Protein AF-A0A5C7ES88-F1 (afdb_monomer)

Foldseek 3Di:
DPPPPPCLLVPDPVNLVVLVVVLVVLVVVLQCVQCVNVVRDNPDPVCVVVVVVNVVSVVSSVSSVVSVVVVVVVVVVVVD

Secondary structure (DSSP, 8-state):
------TTTS--HHHHHHHHHHHHHHHHHHHHHHTTTTTS-TT-GGGHHHHHHHHHHHHHHHHHHHHHHHHHHHHHHTT-

Radius of gyration: 17.01 Å; Cα contacts (8 Å, |Δi|>4): 42; chains: 1; bounding box: 37×34×47 Å

Mean predicted aligned error: 7.89 Å

Solvent-accessible surface area (backbone atoms only — not comparable to full-atom values): 4614 Å² total; per-residue (Å²): 129,82,76,80,69,56,57,60,70,62,42,49,75,65,54,47,53,52,51,50,53,52,48,53,53,50,52,52,53,49,51,37,65,53,8,69,74,72,77,45,71,68,83,44,77,93,42,50,66,59,51,51,53,51,53,54,51,51,54,54,48,50,48,33,49,50,34,37,52,52,51,52,52,55,58,52,61,74,74,111

Nearest PDB structures (foldseek):
  4zwr-assembly1_G  TM=3.923E-01  e=4.768E+00  Tequatrovirus T4

Structure (mmCIF, N/CA/C/O backbone):
data_AF-A0A5C7ES88-F1
#
_entry.id   AF-A0A5C7ES88-F1
#
loop_
_atom_site.group_PDB
_atom_site.id
_atom_site.type_symbol
_atom_site.label_atom_id
_atom_site.label_alt_id
_atom_site.label_comp_id
_atom_site.label_asym_id
_atom_site.label_entity_id
_atom_site.label_seq_id
_atom_site.pdbx_PDB_ins_code
_atom_site.Cartn_x
_atom_site.Cartn_y
_atom_site.Cartn_z
_atom_site.occupancy
_atom_site.B_iso_or_equiv
_atom_site.auth_seq_id
_atom_site.auth_comp_id
_atom_site.auth_asym_id
_atom_site.auth_atom_id
_atom_site.pdbx_PDB_model_num
ATOM 1 N N . MET A 1 1 ? 1.309 21.512 -25.216 1.00 34.88 1 MET A N 1
ATOM 2 C CA . MET A 1 1 ? 0.670 20.797 -24.088 1.00 34.88 1 MET A CA 1
ATOM 3 C C . MET A 1 1 ? 1.510 19.569 -23.775 1.00 34.88 1 MET A C 1
ATOM 5 O O . MET A 1 1 ? 1.687 18.745 -24.664 1.00 34.88 1 MET A O 1
ATOM 9 N N . LYS A 1 2 ? 2.120 19.485 -22.583 1.00 39.66 2 LYS A N 1
ATOM 10 C CA . LYS A 1 2 ? 2.895 18.299 -22.182 1.00 39.66 2 LYS A CA 1
ATOM 11 C C . LYS A 1 2 ? 1.936 17.110 -22.172 1.00 39.66 2 LYS A C 1
ATOM 13 O O . LYS A 1 2 ? 0.931 17.157 -21.469 1.00 39.66 2 LYS A O 1
ATOM 18 N N . LYS A 1 3 ? 2.220 16.094 -22.988 1.00 45.97 3 LYS A N 1
ATOM 19 C CA . LYS A 1 3 ? 1.508 14.814 -22.973 1.00 45.97 3 LYS A CA 1
ATOM 20 C C . LYS A 1 3 ? 1.518 14.346 -21.518 1.00 45.97 3 LYS A C 1
ATOM 22 O O . LYS A 1 3 ? 2.598 14.167 -20.960 1.00 45.97 3 LYS A O 1
ATOM 27 N N . LEU A 1 4 ? 0.350 14.257 -20.885 1.00 51.59 4 LEU A N 1
ATOM 28 C CA . LEU A 1 4 ? 0.196 13.602 -19.589 1.00 51.59 4 LEU A CA 1
ATOM 29 C C . LEU A 1 4 ? 0.557 12.137 -19.835 1.00 51.59 4 LEU A C 1
ATOM 31 O O . LEU A 1 4 ? -0.293 11.327 -20.190 1.00 51.59 4 LEU A O 1
ATOM 35 N N . GLU A 1 5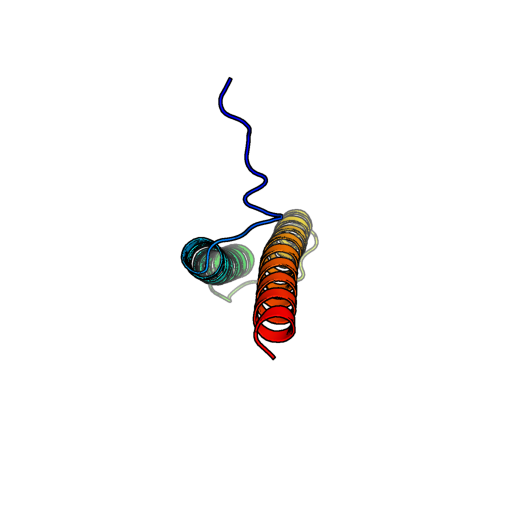 ? 1.851 11.815 -19.796 1.00 57.16 5 GLU A N 1
ATOM 36 C CA . GLU A 1 5 ? 2.305 10.433 -19.743 1.00 57.16 5 GLU A CA 1
ATOM 37 C C . GLU A 1 5 ? 1.520 9.785 -18.610 1.00 57.16 5 GLU A C 1
ATOM 39 O O . GLU A 1 5 ? 1.537 10.302 -17.504 1.00 57.16 5 GLU A O 1
ATOM 44 N N . ASN A 1 6 ? 0.759 8.722 -18.865 1.00 65.69 6 ASN A N 1
ATOM 45 C CA . ASN A 1 6 ? -0.013 8.071 -17.812 1.00 65.69 6 ASN A CA 1
ATOM 46 C C . ASN A 1 6 ? 0.964 7.439 -16.808 1.00 65.69 6 ASN A C 1
ATOM 48 O O . ASN A 1 6 ? 1.363 6.287 -16.971 1.00 65.69 6 ASN A O 1
ATOM 52 N N . TRP A 1 7 ? 1.331 8.173 -15.751 1.00 66.44 7 TRP A N 1
ATOM 53 C CA . TRP A 1 7 ? 2.204 7.715 -14.656 1.00 66.44 7 TRP A CA 1
ATOM 54 C C . TRP A 1 7 ? 1.662 6.443 -13.991 1.00 66.44 7 TRP A C 1
ATOM 56 O O . TRP A 1 7 ? 2.423 5.648 -13.449 1.00 66.44 7 TRP A O 1
ATOM 66 N N . VAL A 1 8 ? 0.347 6.229 -14.090 1.00 64.88 8 VAL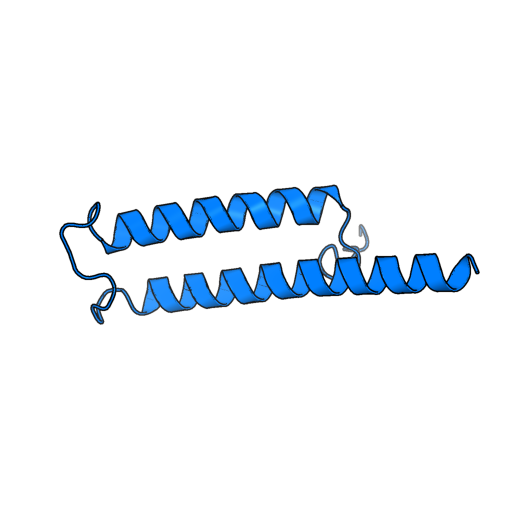 A N 1
ATOM 67 C CA . VAL A 1 8 ? -0.351 5.021 -13.638 1.00 64.88 8 VAL A CA 1
ATOM 68 C C . VAL A 1 8 ? -0.115 3.826 -14.571 1.00 64.88 8 VAL A C 1
ATOM 70 O O . VAL A 1 8 ? -0.038 2.697 -14.097 1.00 64.88 8 VAL A O 1
ATOM 73 N N . HIS A 1 9 ? 0.004 4.035 -15.888 1.00 69.31 9 HIS A N 1
ATOM 74 C CA . HIS A 1 9 ? 0.240 2.958 -16.867 1.00 69.31 9 HIS A CA 1
ATOM 75 C C . HIS A 1 9 ? 1.719 2.679 -17.117 1.00 69.31 9 HIS A C 1
ATOM 77 O O . HIS A 1 9 ? 2.068 1.564 -17.494 1.00 69.31 9 HIS A O 1
ATOM 83 N N . ASN A 1 10 ? 2.592 3.663 -16.894 1.00 71.38 10 ASN A N 1
ATOM 84 C CA . ASN A 1 10 ? 4.031 3.496 -17.059 1.00 71.38 10 ASN A CA 1
ATOM 85 C C . ASN A 1 10 ? 4.808 3.904 -15.794 1.00 71.38 10 ASN A C 1
ATOM 87 O O . ASN A 1 10 ? 5.687 4.768 -15.858 1.00 71.38 10 ASN A O 1
ATOM 91 N N . PRO A 1 11 ? 4.492 3.313 -14.629 1.00 73.94 11 PRO A N 1
ATOM 92 C CA . PRO A 1 11 ? 5.087 3.726 -13.368 1.00 73.94 11 PRO A CA 1
ATOM 93 C C . PRO A 1 11 ? 6.599 3.473 -13.352 1.00 73.94 11 PRO A C 1
ATOM 95 O O . PRO A 1 11 ? 7.097 2.410 -13.737 1.00 73.94 11 PRO A O 1
ATOM 98 N N . SER A 1 12 ? 7.352 4.464 -12.874 1.00 80.69 12 SER A N 1
ATOM 99 C CA . SER A 1 12 ? 8.770 4.296 -12.551 1.00 80.69 12 SER A CA 1
ATOM 100 C C . SER A 1 12 ? 8.922 3.539 -11.231 1.00 80.69 12 SER A C 1
ATOM 102 O O . SER A 1 12 ? 8.064 3.646 -10.355 1.00 80.69 12 SER A O 1
ATOM 104 N N . LYS A 1 13 ? 10.052 2.840 -11.032 1.00 80.25 13 LYS A N 1
ATOM 105 C CA . LYS A 1 13 ? 10.365 2.159 -9.756 1.00 80.25 13 LYS A CA 1
ATOM 106 C C . LYS A 1 13 ? 10.190 3.094 -8.559 1.00 80.25 13 LYS A C 1
ATOM 108 O O . LYS A 1 13 ? 9.641 2.699 -7.538 1.00 80.25 13 LYS A O 1
ATOM 113 N N . LYS A 1 14 ? 10.637 4.346 -8.713 1.00 83.38 14 LYS A N 1
ATOM 114 C CA . LYS A 1 14 ? 10.540 5.381 -7.677 1.00 83.38 14 LYS A CA 1
ATOM 115 C C . LYS A 1 14 ? 9.085 5.723 -7.358 1.00 83.38 14 LYS A C 1
ATOM 117 O O . LYS A 1 14 ? 8.739 5.834 -6.191 1.00 83.38 14 LYS A O 1
ATOM 122 N N . THR A 1 15 ? 8.238 5.840 -8.381 1.00 84.94 15 THR A N 1
ATOM 123 C CA . THR A 1 15 ? 6.805 6.119 -8.226 1.00 84.94 15 THR A CA 1
ATOM 124 C C . THR A 1 15 ? 6.123 5.013 -7.433 1.00 84.94 15 THR A C 1
ATOM 126 O O . THR A 1 15 ? 5.419 5.317 -6.479 1.00 84.94 15 THR A O 1
ATOM 129 N N . VAL A 1 16 ? 6.390 3.743 -7.760 1.00 87.25 16 VAL A N 1
ATOM 130 C CA . VAL A 1 16 ? 5.837 2.603 -7.009 1.00 87.25 16 VAL A CA 1
ATOM 131 C C . VAL A 1 16 ? 6.251 2.677 -5.541 1.00 87.25 16 VAL A C 1
ATOM 133 O O . VAL A 1 16 ? 5.390 2.658 -4.674 1.00 87.25 16 VAL A O 1
ATOM 136 N N . ILE A 1 17 ? 7.547 2.846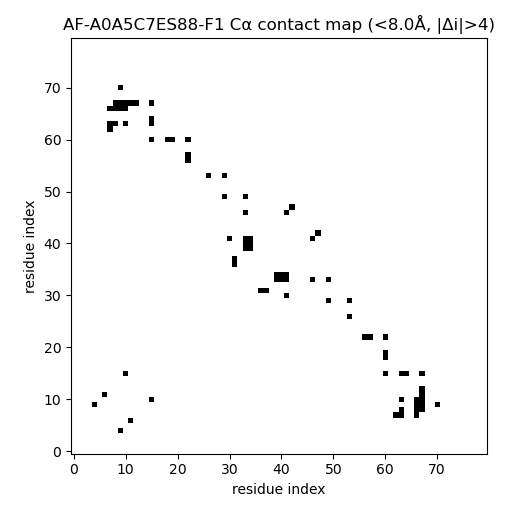 -5.258 1.00 89.00 17 ILE A N 1
ATOM 137 C CA . ILE A 1 17 ? 8.060 2.907 -3.880 1.00 89.00 17 ILE A CA 1
ATOM 138 C C . ILE A 1 17 ? 7.412 4.053 -3.094 1.00 89.00 17 ILE A C 1
ATOM 140 O O . ILE A 1 17 ? 6.929 3.832 -1.990 1.00 89.00 17 ILE A O 1
ATOM 144 N N . ILE A 1 18 ? 7.366 5.265 -3.657 1.00 90.19 18 ILE A N 1
ATOM 145 C CA . ILE A 1 18 ? 6.800 6.436 -2.971 1.00 90.19 18 ILE A CA 1
ATOM 146 C C . ILE A 1 18 ? 5.314 6.224 -2.674 1.00 90.19 18 ILE A C 1
ATOM 148 O O . ILE A 1 18 ? 4.894 6.416 -1.536 1.00 90.19 18 ILE A O 1
ATOM 152 N N . PHE A 1 19 ? 4.525 5.804 -3.668 1.00 89.31 19 PHE A N 1
ATOM 153 C CA . PHE A 1 19 ? 3.084 5.613 -3.487 1.00 89.31 19 PHE A CA 1
ATOM 154 C C . PHE A 1 19 ? 2.762 4.452 -2.547 1.00 89.31 19 PHE A C 1
ATOM 156 O O . PHE A 1 19 ? 1.869 4.585 -1.715 1.00 89.31 19 PHE A O 1
ATOM 163 N N . SER A 1 20 ? 3.501 3.341 -2.619 1.00 89.75 20 SER A N 1
ATOM 164 C CA . SER A 1 20 ? 3.324 2.230 -1.682 1.00 89.75 20 SER A CA 1
ATOM 165 C C . SER A 1 20 ? 3.647 2.652 -0.246 1.00 89.75 20 SER A C 1
ATOM 167 O O . SER A 1 20 ? 2.836 2.411 0.645 1.00 89.75 20 SER A O 1
ATOM 169 N N . THR A 1 21 ? 4.772 3.336 -0.014 1.00 92.31 21 THR A N 1
ATOM 170 C CA . THR A 1 21 ? 5.145 3.818 1.328 1.00 92.31 21 THR A CA 1
ATOM 171 C C . THR A 1 21 ? 4.138 4.834 1.860 1.00 92.31 21 THR A C 1
ATOM 173 O O . THR A 1 21 ? 3.681 4.717 2.996 1.00 92.31 21 THR A O 1
ATOM 176 N N . LEU A 1 22 ? 3.739 5.802 1.030 1.00 93.19 22 LEU A N 1
ATOM 177 C CA . LEU A 1 22 ? 2.751 6.810 1.406 1.00 93.19 22 LEU A CA 1
ATOM 178 C C . LEU A 1 22 ? 1.397 6.176 1.735 1.00 93.19 22 LEU A C 1
ATOM 180 O O . LEU A 1 22 ? 0.748 6.583 2.694 1.00 93.19 22 LEU A O 1
ATOM 184 N N . SER A 1 23 ? 0.993 5.148 0.986 1.00 92.62 23 SER A N 1
ATOM 185 C CA . SER A 1 23 ? -0.238 4.412 1.260 1.00 92.62 23 SER A CA 1
ATOM 186 C C . SER A 1 23 ? -0.196 3.694 2.600 1.00 92.62 23 SER A C 1
ATOM 188 O O . SER A 1 23 ? -1.182 3.743 3.327 1.00 92.62 23 SER A O 1
ATOM 190 N N . VAL A 1 24 ? 0.919 3.046 2.947 1.00 92.25 24 VAL A N 1
ATOM 191 C CA . VAL A 1 24 ? 1.062 2.385 4.254 1.00 92.25 24 VAL A CA 1
ATOM 192 C C . VAL A 1 24 ? 0.949 3.411 5.379 1.00 92.25 24 VAL A C 1
ATOM 194 O O . VAL A 1 24 ? 0.168 3.213 6.304 1.00 92.25 24 VAL A O 1
ATOM 197 N N . ILE A 1 25 ? 1.654 4.540 5.267 1.00 94.38 25 ILE A N 1
ATOM 198 C CA . ILE A 1 25 ? 1.588 5.621 6.261 1.00 94.38 25 ILE A CA 1
ATOM 199 C C . ILE A 1 25 ? 0.157 6.166 6.375 1.00 94.38 25 ILE A C 1
ATOM 201 O O . ILE A 1 25 ? -0.360 6.308 7.481 1.00 94.38 25 ILE A O 1
ATOM 205 N N . GLY A 1 26 ? -0.501 6.424 5.243 1.00 91.94 26 GLY A N 1
ATOM 206 C CA . GLY A 1 26 ? -1.869 6.935 5.205 1.00 91.94 26 GLY A CA 1
ATOM 207 C C . GLY A 1 26 ? -2.882 5.977 5.831 1.00 91.94 26 GLY A C 1
ATOM 208 O O . GLY A 1 26 ? -3.728 6.413 6.605 1.00 91.94 26 GLY A O 1
ATOM 209 N N . ILE A 1 27 ? -2.776 4.673 5.555 1.00 90.62 27 ILE A N 1
ATOM 210 C CA . ILE A 1 27 ? -3.637 3.644 6.160 1.00 90.62 27 ILE A CA 1
ATOM 211 C C . ILE A 1 27 ? -3.431 3.599 7.675 1.00 90.62 27 ILE A C 1
ATOM 213 O O . ILE A 1 27 ? -4.412 3.605 8.413 1.00 90.62 27 ILE A O 1
ATOM 217 N N . THR A 1 28 ? -2.179 3.615 8.140 1.00 89.81 28 THR A N 1
ATOM 218 C CA . THR A 1 28 ? -1.858 3.614 9.574 1.00 89.81 28 THR A CA 1
ATOM 219 C C . THR A 1 28 ? -2.429 4.840 10.280 1.00 89.81 28 THR A C 1
ATOM 221 O O . THR A 1 28 ? -3.098 4.696 11.299 1.00 89.81 28 THR A O 1
ATOM 224 N N . LEU A 1 29 ? -2.228 6.040 9.726 1.00 89.62 29 LEU A N 1
ATOM 225 C CA . LEU A 1 29 ? -2.782 7.277 10.287 1.00 89.62 29 LEU A CA 1
ATOM 226 C C . LEU A 1 29 ? -4.313 7.257 10.315 1.00 89.62 29 LEU A C 1
ATOM 228 O O . LEU A 1 29 ? -4.915 7.693 11.290 1.00 89.62 29 LEU A O 1
ATOM 232 N N . ASN A 1 30 ? -4.943 6.723 9.268 1.00 87.56 30 ASN A N 1
ATOM 233 C CA . ASN A 1 30 ? -6.396 6.633 9.184 1.00 87.56 30 ASN A CA 1
ATOM 234 C C . ASN A 1 30 ? -6.965 5.630 10.202 1.00 87.56 30 ASN A C 1
ATOM 236 O O . ASN A 1 30 ? -7.967 5.911 10.849 1.00 87.56 30 ASN A O 1
ATOM 240 N N . LEU A 1 31 ? -6.295 4.489 10.405 1.00 85.06 31 LEU A N 1
ATOM 241 C CA . LEU A 1 31 ? -6.651 3.539 11.463 1.00 85.06 31 LEU A CA 1
ATOM 242 C C . LEU A 1 31 ? -6.522 4.168 12.852 1.00 85.06 31 LEU A C 1
ATOM 244 O O . LEU A 1 31 ? -7.433 4.008 13.656 1.00 85.06 31 LEU A O 1
ATOM 248 N N . LEU A 1 32 ? -5.439 4.908 13.113 1.00 85.44 32 LEU A N 1
ATOM 249 C CA . LEU A 1 32 ? -5.244 5.626 14.377 1.00 85.44 32 LEU A CA 1
ATOM 250 C C . LEU A 1 32 ? -6.316 6.699 14.608 1.00 85.44 32 LEU A C 1
ATOM 252 O O . LEU A 1 32 ? -6.784 6.858 15.731 1.00 85.44 32 LEU A O 1
ATOM 256 N N . ALA A 1 33 ? -6.721 7.409 13.551 1.00 83.38 33 ALA A N 1
ATOM 257 C CA . ALA A 1 33 ? -7.777 8.415 13.618 1.00 83.38 33 ALA A CA 1
ATOM 258 C C . ALA A 1 33 ? -9.166 7.796 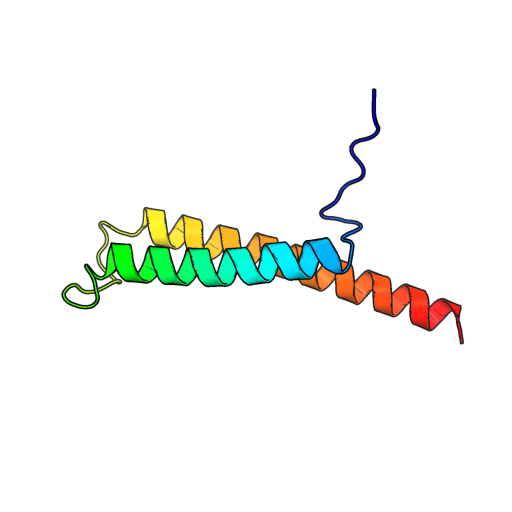13.852 1.00 83.38 33 ALA A C 1
ATOM 260 O O . ALA A 1 33 ? -9.981 8.369 14.569 1.00 83.38 33 ALA A O 1
ATOM 261 N N . MET A 1 34 ? -9.442 6.626 13.265 1.00 79.56 34 MET A N 1
ATOM 262 C CA . MET A 1 34 ? -10.697 5.895 13.485 1.00 79.56 34 MET A CA 1
ATOM 263 C C . MET A 1 34 ? -10.776 5.249 14.860 1.00 79.56 34 MET A C 1
ATOM 265 O O . MET A 1 34 ? -11.863 5.095 15.398 1.00 79.56 34 MET A O 1
ATOM 269 N N . SER A 1 35 ? -9.647 4.815 15.407 1.00 77.75 35 SER A N 1
ATOM 270 C CA . SER A 1 35 ? -9.634 4.097 16.671 1.00 77.75 35 SER A CA 1
ATOM 271 C C . SER A 1 35 ? -9.473 5.012 17.882 1.00 77.75 35 SER A C 1
ATOM 273 O O . SER A 1 35 ? -9.402 4.485 18.985 1.00 77.75 35 SER A O 1
ATOM 275 N N . ASP A 1 36 ? -9.376 6.336 17.691 1.00 69.12 36 ASP A N 1
ATOM 276 C CA . ASP A 1 36 ? -8.957 7.294 18.727 1.00 69.12 36 ASP A CA 1
ATOM 277 C C . ASP A 1 36 ? -7.717 6.777 19.494 1.00 69.12 36 ASP A C 1
ATOM 279 O O . ASP A 1 36 ? -7.690 6.684 20.714 1.00 69.12 36 ASP A O 1
ATOM 283 N N . LEU A 1 37 ? -6.685 6.335 18.753 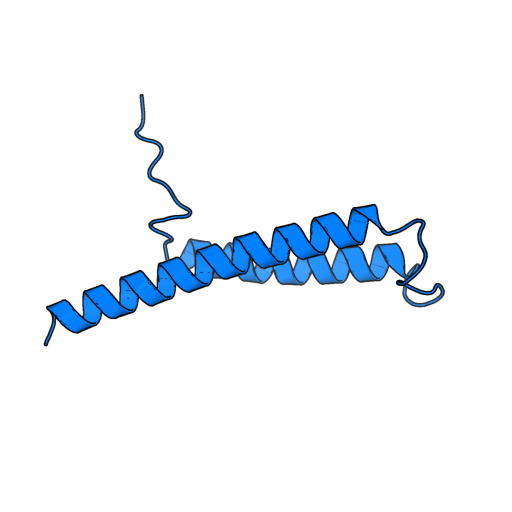1.00 67.38 37 LEU A N 1
ATOM 284 C CA . LEU A 1 37 ? -5.524 5.604 19.301 1.00 67.38 37 LEU A CA 1
ATOM 285 C C . LEU A 1 37 ? -5.882 4.279 20.019 1.00 67.38 37 LEU A C 1
ATOM 287 O O . LEU A 1 37 ? -5.295 3.939 21.044 1.00 67.38 37 LEU A O 1
ATOM 291 N N . PHE A 1 38 ? -6.762 3.472 19.425 1.00 65.38 38 PHE A N 1
ATOM 292 C CA . PHE A 1 38 ? -7.186 2.135 19.885 1.00 65.38 38 PHE A CA 1
ATOM 293 C C . PHE A 1 38 ? -8.153 2.091 21.080 1.00 65.38 38 PHE A C 1
ATOM 295 O O . PHE A 1 38 ? -8.363 1.015 21.642 1.00 65.38 38 PHE A O 1
ATOM 302 N N . THR A 1 39 ? -8.779 3.206 21.451 1.00 65.06 39 THR A N 1
ATOM 303 C CA . THR A 1 39 ? -9.841 3.252 22.472 1.00 65.06 39 THR A CA 1
ATOM 304 C C . THR A 1 39 ? -11.229 2.946 21.908 1.00 65.06 39 THR A C 1
ATOM 306 O O . THR A 1 39 ? -12.048 2.354 22.612 1.00 65.06 39 THR A O 1
ATOM 309 N N . GLU A 1 40 ? -11.501 3.284 20.644 1.00 71.75 40 GLU A N 1
ATOM 310 C CA . GLU A 1 40 ? -12.787 3.033 19.984 1.00 71.75 40 GLU A CA 1
ATOM 311 C C . GLU A 1 40 ? -12.718 1.945 18.900 1.00 71.75 40 GLU A C 1
ATOM 313 O O . GLU A 1 40 ? -11.679 1.657 18.300 1.00 71.75 40 GLU A O 1
ATOM 318 N N . THR A 1 41 ? -13.867 1.314 18.627 1.00 74.81 41 THR A N 1
ATOM 319 C CA . THR A 1 41 ? -13.951 0.269 17.602 1.00 74.81 41 THR A CA 1
ATOM 320 C C . THR A 1 41 ? -13.905 0.889 16.202 1.00 74.81 41 THR A C 1
ATOM 322 O O . THR A 1 41 ? -14.700 1.755 15.842 1.00 74.81 41 THR A O 1
ATOM 325 N N . VAL A 1 42 ? -12.998 0.395 15.360 1.00 69.44 42 VAL A N 1
ATOM 326 C CA . VAL A 1 42 ? -12.823 0.883 13.977 1.00 69.44 42 VAL A CA 1
ATOM 327 C C . VAL A 1 42 ? -13.961 0.481 13.028 1.00 69.44 42 VAL A C 1
ATOM 329 O O . VAL A 1 42 ? -14.024 0.953 11.896 1.00 69.44 42 VAL A O 1
ATOM 332 N N . PHE A 1 43 ? -14.882 -0.380 13.470 1.00 73.44 43 PHE A N 1
ATOM 333 C CA . PHE A 1 43 ? -15.998 -0.898 12.668 1.00 73.44 43 PHE A CA 1
ATOM 334 C C . PHE A 1 43 ? -17.309 -0.118 12.857 1.00 73.44 43 PHE A C 1
ATOM 336 O O . PHE A 1 43 ? -18.374 -0.584 12.452 1.00 73.44 43 PHE A O 1
ATOM 343 N N . GLN A 1 44 ? -17.262 1.069 13.466 1.00 75.56 44 GLN A N 1
ATOM 344 C CA . GLN A 1 44 ? -18.449 1.911 13.606 1.00 75.56 44 GLN A CA 1
ATOM 345 C C . GLN A 1 44 ? -18.908 2.473 12.254 1.00 75.56 44 GLN A C 1
ATOM 347 O O . GLN A 1 44 ? -18.104 2.911 11.428 1.00 75.56 44 GLN A O 1
ATOM 352 N N . SER A 1 45 ? -20.228 2.545 12.057 1.00 76.94 45 SER A N 1
ATOM 353 C CA . SER A 1 45 ? -20.839 3.097 10.837 1.00 76.94 45 SER A CA 1
ATOM 354 C C . SER A 1 45 ? -20.450 4.557 10.577 1.00 76.94 45 SER A C 1
ATOM 356 O O . SER A 1 45 ? -20.419 4.983 9.424 1.00 76.94 45 SER A O 1
ATOM 358 N N . LYS A 1 46 ? -20.071 5.315 11.616 1.00 81.00 46 LYS A N 1
ATOM 359 C CA . LYS A 1 46 ? -19.574 6.693 11.475 1.00 81.00 46 LYS A CA 1
ATOM 360 C C . LYS A 1 46 ? -18.271 6.792 10.667 1.00 81.00 46 LYS A C 1
ATOM 362 O O . LYS A 1 46 ? -17.992 7.840 10.095 1.00 81.00 46 LYS A O 1
ATOM 367 N N . TYR A 1 47 ? -17.508 5.701 10.559 1.00 82.75 47 TYR A N 1
ATOM 368 C CA . TYR A 1 47 ? -16.241 5.643 9.822 1.00 82.75 47 TYR A CA 1
ATOM 369 C C . TYR A 1 47 ? -16.356 5.018 8.427 1.00 82.75 47 TYR A C 1
ATOM 371 O O . TYR A 1 47 ? -15.351 4.809 7.748 1.00 82.75 47 TYR A O 1
ATOM 379 N N . LEU A 1 48 ? -17.574 4.739 7.957 1.00 84.44 48 LEU A N 1
ATOM 380 C CA . LEU A 1 48 ? -17.819 4.063 6.680 1.00 84.44 48 LEU A CA 1
ATOM 381 C C . LEU A 1 48 ? -17.188 4.814 5.490 1.00 84.44 48 LEU A C 1
ATOM 383 O O . LEU A 1 48 ? -16.616 4.195 4.595 1.00 84.44 48 LEU A O 1
ATOM 387 N N . MET A 1 49 ? -17.186 6.152 5.525 1.00 84.81 49 MET A N 1
ATOM 388 C CA . MET A 1 49 ? -16.502 6.983 4.525 1.00 84.81 49 MET A CA 1
ATOM 389 C C . MET A 1 49 ? -14.978 6.787 4.538 1.00 84.81 49 MET A C 1
ATOM 391 O O . MET A 1 49 ? -14.351 6.730 3.481 1.00 84.81 49 MET A O 1
ATOM 395 N N . MET A 1 50 ? -14.371 6.646 5.717 1.00 85.88 50 MET A N 1
ATOM 396 C CA . MET A 1 50 ? -12.929 6.433 5.829 1.00 85.88 50 MET A CA 1
ATOM 397 C C . MET A 1 50 ? -12.522 5.039 5.336 1.00 85.88 50 MET A C 1
ATOM 399 O O . MET A 1 50 ? -11.476 4.905 4.699 1.00 85.88 50 MET A O 1
ATOM 403 N N . TRP A 1 51 ? -13.369 4.026 5.548 1.00 86.00 51 TRP A N 1
ATOM 404 C CA . TRP A 1 51 ? -13.207 2.702 4.942 1.00 86.00 51 TRP A CA 1
ATOM 405 C C . TRP A 1 51 ? -13.268 2.751 3.413 1.00 86.00 51 TRP A C 1
ATOM 407 O O . TRP A 1 51 ? -12.408 2.165 2.756 1.00 86.00 51 TRP A O 1
ATOM 417 N N . PHE A 1 52 ? -14.208 3.505 2.829 1.00 90.00 52 PHE A N 1
ATOM 418 C CA . PHE A 1 52 ? -14.262 3.713 1.375 1.00 90.00 52 PHE A CA 1
ATOM 419 C C . PHE A 1 52 ? -12.971 4.328 0.825 1.00 90.00 52 PHE A C 1
ATOM 421 O O . PHE A 1 52 ? -12.431 3.845 -0.171 1.00 90.00 52 PHE A O 1
ATOM 428 N N . ILE A 1 53 ? -12.446 5.357 1.497 1.00 90.25 53 ILE A N 1
ATOM 429 C CA . ILE A 1 53 ? -11.176 5.994 1.123 1.00 90.25 53 ILE A CA 1
ATOM 430 C C . ILE A 1 53 ? -10.021 4.990 1.222 1.00 90.25 53 ILE A C 1
ATOM 432 O O . ILE A 1 53 ? -9.173 4.932 0.330 1.00 90.25 53 ILE A O 1
ATOM 436 N N . MET A 1 54 ? -9.999 4.172 2.276 1.00 90.06 54 MET A N 1
ATOM 437 C CA . MET A 1 54 ? -8.971 3.153 2.475 1.00 90.06 54 MET A CA 1
ATOM 438 C C . MET A 1 54 ? -8.984 2.109 1.352 1.00 90.06 54 MET A C 1
ATOM 440 O O . MET A 1 54 ? -7.939 1.828 0.766 1.00 90.06 54 MET A O 1
ATOM 444 N N . VAL A 1 55 ? -10.163 1.589 0.998 1.00 91.56 55 VAL A N 1
ATOM 445 C CA . VAL A 1 55 ? -10.334 0.625 -0.098 1.00 91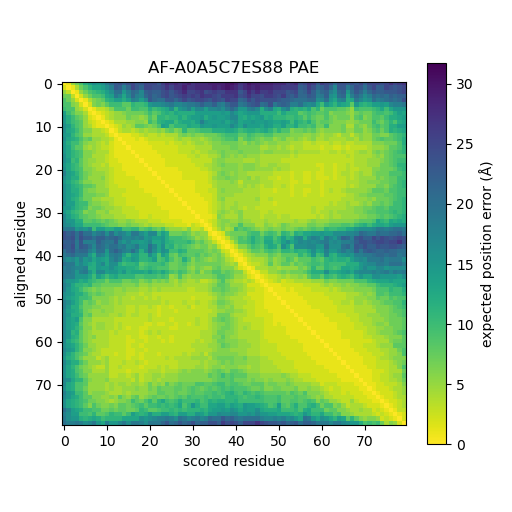.56 55 VAL A CA 1
ATOM 446 C C . VAL A 1 55 ? -9.904 1.238 -1.430 1.00 91.56 55 VAL A C 1
ATOM 448 O O . VAL A 1 55 ? -9.111 0.634 -2.152 1.00 91.56 55 VAL A O 1
ATOM 451 N N . ALA A 1 56 ? -10.352 2.459 -1.738 1.00 92.38 56 A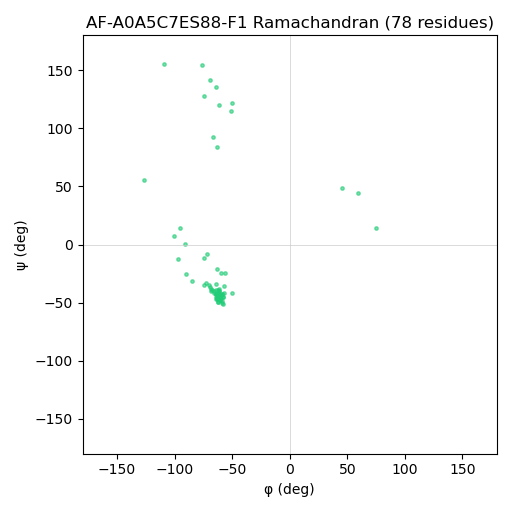LA A N 1
ATOM 452 C CA . ALA A 1 56 ? -9.968 3.156 -2.964 1.00 92.38 56 ALA A CA 1
ATOM 453 C C . ALA A 1 56 ? -8.445 3.354 -3.067 1.00 92.38 56 ALA A C 1
ATOM 455 O O . ALA A 1 56 ? -7.857 3.100 -4.120 1.00 92.38 56 ALA A O 1
ATOM 456 N N . ASN A 1 57 ? -7.790 3.737 -1.966 1.00 91.81 57 ASN A N 1
ATOM 457 C CA . ASN A 1 57 ? -6.336 3.879 -1.910 1.00 91.81 57 ASN A CA 1
ATOM 458 C C . ASN A 1 57 ? -5.620 2.548 -2.216 1.00 91.81 57 ASN A C 1
ATOM 460 O O . ASN A 1 57 ? -4.740 2.495 -3.079 1.00 91.81 57 ASN A O 1
ATOM 464 N N . VAL A 1 58 ? -6.055 1.450 -1.586 1.00 92.06 58 VAL A N 1
ATOM 465 C CA . VAL A 1 58 ? -5.498 0.111 -1.842 1.00 92.06 58 VAL A CA 1
ATOM 466 C C . VAL A 1 58 ? -5.658 -0.286 -3.313 1.00 92.06 58 VAL A C 1
ATOM 468 O O . VAL A 1 58 ? -4.700 -0.772 -3.915 1.00 92.06 58 VAL A O 1
ATOM 471 N N . PHE A 1 59 ? -6.818 -0.023 -3.925 1.00 92.69 59 PHE A N 1
ATOM 472 C CA . PHE A 1 59 ? -7.051 -0.299 -5.349 1.00 92.69 59 PHE A CA 1
ATOM 473 C C . PHE A 1 59 ? -6.086 0.458 -6.270 1.00 92.69 59 PHE A C 1
ATOM 475 O O . PHE A 1 59 ? -5.544 -0.123 -7.218 1.00 92.69 59 PHE A O 1
ATOM 482 N N . VAL A 1 60 ? -5.837 1.740 -5.993 1.00 90.06 60 VAL A N 1
ATOM 483 C CA . VAL A 1 60 ? -4.914 2.561 -6.790 1.00 90.06 60 VAL A CA 1
ATOM 484 C C . VAL A 1 60 ? -3.486 2.023 -6.690 1.00 90.06 60 VAL A C 1
ATOM 486 O O . VAL A 1 60 ? -2.830 1.820 -7.716 1.00 90.06 60 VAL A O 1
ATOM 489 N N . VAL A 1 61 ? -3.010 1.725 -5.479 1.00 90.81 61 VAL A N 1
ATOM 490 C CA . VAL A 1 61 ? -1.653 1.193 -5.267 1.00 90.81 61 VAL A CA 1
ATOM 491 C C . VAL A 1 61 ? -1.496 -0.190 -5.886 1.00 90.81 61 VAL A C 1
ATOM 493 O O . VAL A 1 61 ? -0.490 -0.448 -6.549 1.00 90.81 61 VAL A O 1
ATOM 496 N N . ALA A 1 62 ? -2.497 -1.062 -5.740 1.00 89.62 62 ALA A N 1
ATOM 497 C CA . ALA A 1 62 ? -2.500 -2.378 -6.371 1.00 89.62 62 ALA A CA 1
ATOM 498 C C . ALA A 1 62 ? -2.379 -2.261 -7.896 1.00 89.62 62 ALA A C 1
ATOM 500 O O . ALA A 1 62 ? -1.543 -2.930 -8.503 1.00 89.62 62 ALA A O 1
ATOM 501 N N . THR A 1 63 ? -3.136 -1.347 -8.508 1.00 90.00 63 THR A N 1
ATOM 502 C CA . THR A 1 63 ? -3.081 -1.089 -9.955 1.00 90.00 63 THR A CA 1
ATOM 503 C C . THR A 1 63 ? -1.695 -0.610 -10.394 1.00 90.00 63 THR A C 1
ATOM 505 O O . THR A 1 63 ? -1.144 -1.119 -11.372 1.00 90.00 63 THR A O 1
ATOM 508 N N . ILE A 1 64 ? -1.090 0.324 -9.651 1.00 88.94 64 ILE A N 1
ATOM 509 C CA . ILE A 1 64 ? 0.267 0.826 -9.926 1.00 88.94 64 ILE A CA 1
ATOM 510 C C . ILE A 1 64 ? 1.301 -0.306 -9.825 1.00 88.94 64 ILE A C 1
ATOM 512 O O . ILE A 1 64 ? 2.155 -0.445 -10.705 1.00 88.94 64 ILE A O 1
ATOM 516 N N . CYS A 1 65 ? 1.208 -1.145 -8.789 1.00 86.94 65 CYS A N 1
ATOM 517 C CA . CYS A 1 65 ? 2.086 -2.299 -8.610 1.00 86.94 65 CYS A CA 1
ATOM 518 C C . CYS A 1 65 ? 1.940 -3.308 -9.756 1.00 86.94 65 CYS A C 1
ATOM 520 O O . CYS A 1 65 ? 2.945 -3.699 -10.350 1.00 86.94 65 CYS A O 1
ATOM 522 N N . ILE A 1 66 ? 0.710 -3.695 -10.110 1.00 89.00 66 ILE A N 1
ATOM 523 C CA . ILE A 1 66 ? 0.434 -4.649 -11.197 1.00 89.00 66 ILE A CA 1
ATOM 524 C C . ILE A 1 66 ? 0.984 -4.126 -12.527 1.00 89.00 66 ILE A C 1
ATOM 526 O O . ILE A 1 66 ? 1.687 -4.855 -13.230 1.00 89.00 66 ILE A O 1
ATOM 530 N N . ASN A 1 67 ? 0.742 -2.853 -12.851 1.00 88.81 67 ASN A N 1
ATOM 531 C CA . ASN A 1 67 ? 1.247 -2.244 -14.083 1.00 88.81 67 ASN A CA 1
ATOM 532 C C . ASN A 1 67 ? 2.780 -2.239 -14.129 1.00 88.81 67 ASN A C 1
ATOM 534 O O . ASN A 1 67 ? 3.373 -2.548 -15.165 1.00 88.81 67 ASN A O 1
ATOM 538 N N . TYR A 1 68 ? 3.436 -1.966 -12.998 1.00 87.12 68 TYR A N 1
ATOM 539 C CA . TYR A 1 68 ? 4.890 -2.044 -12.896 1.00 87.12 68 TYR A CA 1
ATOM 540 C C . TYR A 1 68 ? 5.425 -3.473 -13.095 1.00 87.12 68 TYR A C 1
ATOM 542 O O . TYR A 1 68 ? 6.383 -3.673 -13.849 1.00 87.12 68 TYR A O 1
ATOM 550 N N . PHE A 1 69 ? 4.808 -4.476 -12.460 1.00 85.44 69 PHE A N 1
ATOM 551 C CA . PHE A 1 69 ? 5.204 -5.880 -12.622 1.00 85.44 69 PHE A CA 1
ATOM 552 C C . PHE A 1 69 ? 4.995 -6.374 -14.057 1.00 85.44 69 PHE A C 1
ATOM 554 O O . PHE A 1 69 ? 5.889 -7.014 -14.616 1.00 85.44 69 PHE A O 1
ATOM 561 N N . ASN A 1 70 ? 3.868 -6.024 -14.681 1.00 86.50 70 ASN A N 1
ATOM 562 C CA . ASN A 1 70 ? 3.573 -6.372 -16.071 1.00 86.50 70 ASN A CA 1
ATOM 563 C C . ASN A 1 70 ? 4.591 -5.757 -17.037 1.00 86.50 70 ASN A C 1
ATOM 565 O O . ASN A 1 70 ? 5.108 -6.461 -17.906 1.00 86.50 70 ASN A O 1
ATOM 569 N N . LYS A 1 71 ? 4.957 -4.484 -16.840 1.00 84.62 71 LYS A N 1
ATOM 570 C CA . LYS A 1 71 ? 6.014 -3.826 -17.620 1.00 84.62 71 LYS A CA 1
ATOM 571 C C . LYS A 1 71 ? 7.353 -4.555 -17.489 1.00 84.62 71 LYS A C 1
ATOM 573 O O . LYS A 1 71 ? 7.960 -4.911 -18.495 1.00 84.62 71 LYS A O 1
ATOM 578 N N . ARG A 1 72 ? 7.789 -4.841 -16.257 1.00 83.12 72 ARG A N 1
ATOM 579 C CA . ARG A 1 72 ? 9.028 -5.597 -15.991 1.00 83.12 72 ARG A CA 1
ATOM 580 C C . ARG A 1 72 ? 9.022 -6.970 -16.660 1.00 83.12 72 ARG A C 1
ATOM 582 O O . ARG A 1 72 ? 10.039 -7.394 -17.203 1.00 83.12 72 ARG A O 1
ATOM 589 N N . ARG A 1 73 ? 7.888 -7.675 -16.613 1.00 84.56 73 ARG A N 1
ATOM 590 C CA . ARG A 1 73 ? 7.730 -8.989 -17.248 1.00 84.56 73 ARG A CA 1
ATOM 591 C C . ARG A 1 73 ? 7.916 -8.897 -18.763 1.00 84.56 73 ARG A C 1
ATOM 593 O O . ARG A 1 73 ? 8.634 -9.718 -19.324 1.00 84.56 73 ARG A O 1
ATOM 600 N N . GLN A 1 74 ? 7.323 -7.891 -19.404 1.00 81.44 74 GLN A N 1
ATOM 601 C CA . GLN A 1 74 ? 7.480 -7.657 -20.843 1.00 81.44 74 GLN A CA 1
ATOM 602 C C . G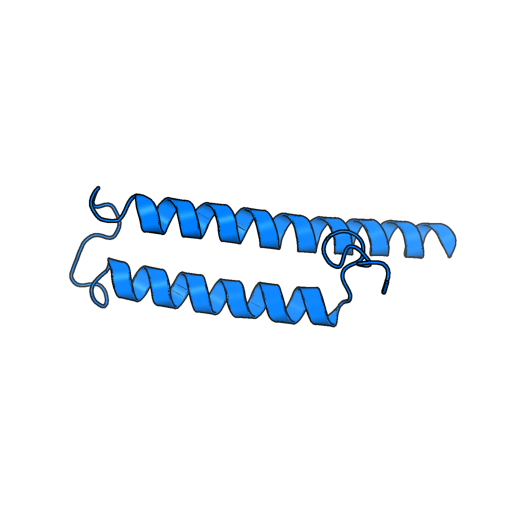LN A 1 74 ? 8.918 -7.270 -21.223 1.00 81.44 74 GLN A C 1
ATOM 604 O O . GLN A 1 74 ? 9.431 -7.750 -22.230 1.00 81.44 74 GLN A O 1
ATOM 609 N N . GLU A 1 75 ? 9.586 -6.437 -20.419 1.00 80.50 75 GLU A N 1
ATOM 610 C CA . GLU A 1 75 ? 10.994 -6.067 -20.632 1.00 80.50 75 GLU A CA 1
ATOM 611 C C . GLU A 1 75 ? 11.931 -7.280 -20.555 1.00 80.50 75 GLU A C 1
ATOM 613 O O . GLU A 1 75 ? 12.817 -7.418 -21.395 1.00 80.50 75 GLU A O 1
ATOM 618 N N . ASN A 1 76 ? 11.722 -8.173 -19.582 1.00 76.69 76 ASN A N 1
ATOM 619 C CA . ASN A 1 76 ? 12.511 -9.400 -19.450 1.00 76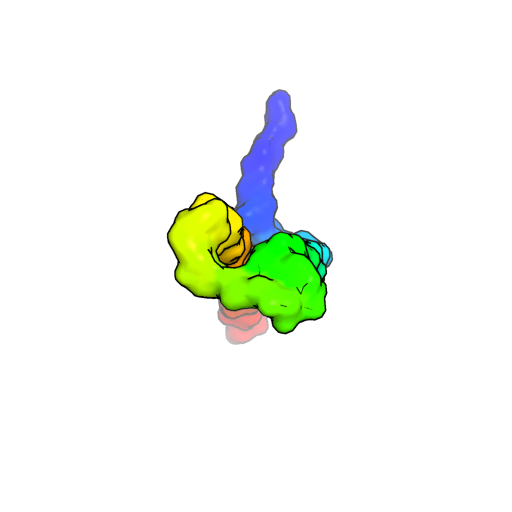.69 76 ASN A CA 1
ATOM 620 C C . ASN A 1 76 ? 12.242 -10.387 -20.593 1.00 76.69 76 ASN A C 1
ATOM 622 O O . ASN A 1 76 ? 13.178 -11.005 -21.085 1.00 76.69 76 ASN A O 1
ATOM 626 N N . PHE A 1 77 ? 10.990 -10.509 -21.046 1.00 77.88 77 PHE A N 1
ATOM 627 C CA . PHE A 1 77 ? 10.643 -11.377 -22.175 1.00 77.88 77 PHE A CA 1
ATOM 628 C C . PHE A 1 77 ? 11.299 -10.924 -23.487 1.00 77.88 77 PHE A C 1
ATOM 630 O O . PHE A 1 77 ? 11.686 -11.762 -24.282 1.00 77.88 77 PHE A O 1
ATOM 637 N N . LYS A 1 78 ? 11.478 -9.613 -23.699 1.00 71.94 78 LYS A N 1
ATOM 638 C CA . LYS A 1 78 ? 12.182 -9.071 -24.877 1.00 71.94 78 LYS A CA 1
ATOM 639 C C . LYS A 1 78 ? 13.710 -9.237 -24.843 1.00 71.94 78 LYS A C 1
ATOM 641 O O . LYS A 1 78 ? 14.356 -8.919 -25.835 1.00 71.94 78 LYS A O 1
ATOM 646 N N . ARG A 1 79 ? 14.292 -9.613 -23.699 1.00 67.94 79 ARG A N 1
ATOM 647 C CA . ARG A 1 79 ? 15.748 -9.779 -23.524 1.00 67.94 79 ARG A CA 1
ATOM 648 C C . ARG A 1 79 ? 16.225 -11.230 -23.661 1.00 67.94 79 ARG A C 1
ATOM 650 O O . ARG A 1 79 ? 17.435 -11.420 -23.743 1.00 67.94 79 ARG A O 1
ATOM 657 N N . ASN A 1 80 ? 15.305 -12.194 -23.654 1.00 59.78 80 ASN A N 1
ATOM 658 C CA . ASN A 1 80 ? 15.560 -13.611 -23.932 1.00 59.78 80 ASN A CA 1
ATOM 659 C C . ASN A 1 80 ? 15.245 -13.923 -25.393 1.00 59.78 80 ASN A C 1
ATOM 661 O O . ASN A 1 80 ? 15.871 -14.868 -25.914 1.00 59.78 80 ASN A O 1
#

Sequence (80 aa):
MKKLENWVHNPSKKTVIIFSTLSVIGITLNLLAMSDLFTETVFQSKYLMMWFIMVANVFVVATICINYFNKRRQENFKRN

pLDDT: mean 80.34, std 12.51, range [34.88, 94.38]